Protein AF-A0A7U6KCX8-F1 (afdb_monomer_lite)

Radius of gyration: 13.59 Å; chains: 1; bounding box: 31×26×31 Å

Sequence (59 aa):
MLSIFGVEFVAGTILKHFDACPWDYSKAKYNVKGVIRLDYAPVWFVAGLLYEKILEWLN

Foldseek 3Di:
DCVVQVCQQVVQVVCVVVVNRPFFQVVPPQDDVRRDRPVCPVVVVVVVVVVVVVVVVVD

Structure (mmCIF, N/CA/C/O backbone):
data_AF-A0A7U6KCX8-F1
#
_entry.id   AF-A0A7U6KCX8-F1
#
loop_
_atom_site.group_PDB
_atom_site.id
_atom_site.type_symbol
_atom_site.label_atom_id
_atom_site.label_alt_id
_atom_site.label_comp_id
_atom_site.label_asym_id
_atom_site.label_entity_id
_atom_site.label_seq_id
_atom_site.pdbx_PDB_ins_code
_atom_site.Cartn_x
_atom_site.Cartn_y
_atom_site.Cartn_z
_atom_site.occupancy
_atom_site.B_iso_or_equiv
_atom_site.auth_seq_id
_atom_site.auth_comp_id
_atom_site.auth_asym_id
_atom_site.auth_atom_id
_atom_site.pdbx_PDB_model_num
ATOM 1 N N . MET A 1 1 ? 9.892 -2.992 0.036 1.00 82.44 1 MET A N 1
ATOM 2 C CA . MET A 1 1 ? 8.600 -3.200 0.738 1.00 82.44 1 MET A CA 1
ATOM 3 C C . MET A 1 1 ? 8.336 -2.183 1.835 1.00 82.44 1 MET A C 1
ATOM 5 O O . MET A 1 1 ? 7.303 -1.535 1.761 1.00 82.44 1 MET A O 1
ATOM 9 N N . LEU A 1 2 ? 9.245 -1.992 2.802 1.00 87.69 2 LEU A N 1
ATOM 10 C CA . LEU A 1 2 ? 9.072 -0.984 3.865 1.00 87.69 2 LEU A CA 1
ATOM 11 C C . LEU A 1 2 ? 8.756 0.416 3.318 1.00 87.69 2 LEU A C 1
ATOM 13 O O . LEU A 1 2 ? 7.831 1.053 3.801 1.00 87.69 2 LEU A O 1
ATOM 17 N N . SER A 1 3 ? 9.452 0.855 2.266 1.00 91.00 3 SER A N 1
ATOM 18 C CA . SER A 1 3 ? 9.204 2.164 1.649 1.00 91.00 3 SER A CA 1
ATOM 19 C C . SER A 1 3 ? 7.825 2.271 0.990 1.00 91.00 3 SER A C 1
ATOM 21 O O . SER A 1 3 ? 7.186 3.307 1.110 1.00 91.00 3 SER A O 1
ATOM 23 N N . ILE A 1 4 ? 7.338 1.203 0.343 1.00 92.25 4 ILE A N 1
ATOM 24 C CA . ILE A 1 4 ? 6.020 1.191 -0.319 1.00 92.25 4 ILE A CA 1
ATOM 25 C C . ILE A 1 4 ? 4.917 1.326 0.731 1.00 92.25 4 ILE A C 1
ATOM 27 O O . ILE A 1 4 ? 4.107 2.244 0.656 1.00 92.25 4 ILE A O 1
ATOM 31 N N . PHE A 1 5 ? 4.944 0.476 1.761 1.00 93.31 5 PHE A N 1
ATOM 32 C CA . PHE A 1 5 ? 3.976 0.561 2.854 1.00 93.31 5 PHE A CA 1
ATOM 33 C C . PHE A 1 5 ? 4.122 1.847 3.671 1.00 93.31 5 PHE A C 1
ATOM 35 O O . PHE A 1 5 ? 3.125 2.384 4.136 1.00 93.31 5 PHE A O 1
ATOM 42 N N . GLY A 1 6 ? 5.341 2.364 3.840 1.00 94.62 6 GLY A N 1
ATOM 43 C CA . GLY A 1 6 ? 5.587 3.628 4.530 1.00 94.62 6 GLY A CA 1
ATOM 44 C C . GLY A 1 6 ? 4.956 4.811 3.800 1.00 94.62 6 GLY A C 1
ATOM 45 O O . GLY A 1 6 ? 4.243 5.598 4.419 1.00 94.62 6 GLY A O 1
ATOM 46 N N . VAL A 1 7 ? 5.156 4.908 2.483 1.00 94.50 7 VAL A N 1
ATOM 47 C CA . VAL A 1 7 ? 4.536 5.953 1.656 1.00 94.50 7 VAL A CA 1
ATOM 48 C C . VAL A 1 7 ? 3.019 5.787 1.611 1.00 94.50 7 VAL A C 1
ATOM 50 O O . VAL A 1 7 ? 2.316 6.769 1.821 1.00 94.50 7 VAL A O 1
ATOM 53 N N . GLU A 1 8 ? 2.503 4.570 1.415 1.00 94.25 8 GLU A N 1
ATOM 54 C CA . GLU A 1 8 ? 1.057 4.293 1.431 1.00 94.25 8 GLU A CA 1
ATOM 55 C C . GLU A 1 8 ? 0.429 4.692 2.776 1.00 94.25 8 GLU A C 1
ATOM 57 O O . GLU A 1 8 ? -0.607 5.354 2.812 1.00 94.25 8 GLU A O 1
ATOM 62 N N . PHE A 1 9 ? 1.092 4.367 3.888 1.00 95.12 9 PHE A N 1
ATOM 63 C CA . PHE A 1 9 ? 0.630 4.718 5.225 1.00 95.12 9 PHE A CA 1
ATOM 64 C C . PHE A 1 9 ? 0.646 6.226 5.467 1.0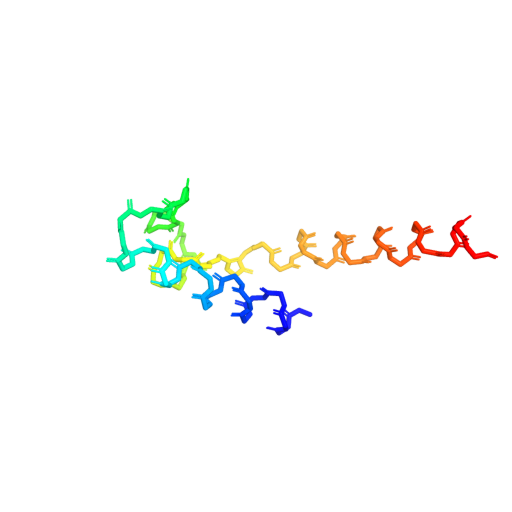0 95.12 9 PHE A C 1
ATOM 66 O O . PHE A 1 9 ? -0.337 6.766 5.971 1.00 95.12 9 PHE A O 1
ATOM 73 N N . VAL A 1 10 ? 1.732 6.918 5.114 1.00 95.94 10 VAL A N 1
ATOM 74 C CA . VAL A 1 10 ? 1.840 8.373 5.297 1.00 95.94 10 VAL A CA 1
ATOM 75 C C . VAL A 1 10 ? 0.834 9.095 4.405 1.00 95.94 10 VAL A C 1
ATOM 77 O O . VAL A 1 10 ? 0.028 9.873 4.912 1.00 95.94 10 VAL A O 1
ATOM 80 N N . ALA A 1 11 ? 0.825 8.798 3.104 1.00 95.12 11 ALA A N 1
ATOM 81 C CA . ALA A 1 11 ? -0.077 9.426 2.145 1.00 95.12 11 ALA A CA 1
ATOM 82 C C . ALA A 1 11 ? -1.539 9.152 2.496 1.00 95.12 11 ALA A C 1
ATOM 84 O O . ALA A 1 11 ? -2.331 10.084 2.604 1.00 95.12 11 ALA A O 1
ATOM 85 N N . GLY A 1 12 ? -1.895 7.894 2.752 1.00 94.94 12 GLY A N 1
ATOM 86 C CA . GLY A 1 12 ? -3.262 7.537 3.100 1.00 94.94 12 GLY A CA 1
ATOM 87 C C . GLY A 1 12 ? -3.693 8.076 4.467 1.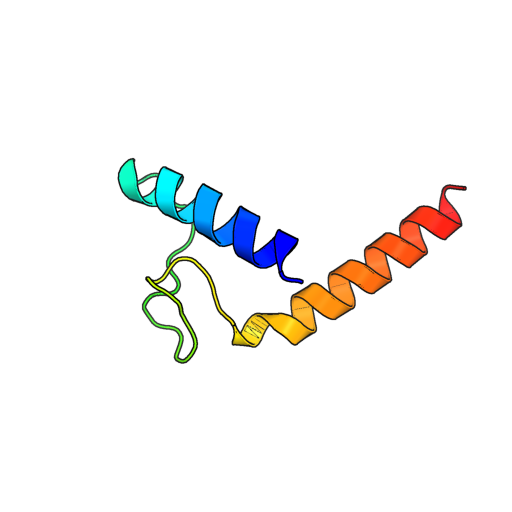00 94.94 12 GLY A C 1
ATOM 88 O O . GLY A 1 12 ? -4.845 8.466 4.617 1.00 94.94 12 GLY A O 1
ATOM 89 N N . THR A 1 13 ? -2.793 8.210 5.450 1.00 95.19 13 THR A N 1
ATOM 90 C CA . THR A 1 13 ? -3.122 8.870 6.731 1.00 95.19 13 THR A CA 1
ATOM 91 C C . THR A 1 13 ? -3.385 10.363 6.538 1.00 95.19 13 THR A C 1
ATOM 93 O O . THR A 1 13 ? -4.359 10.878 7.085 1.00 95.19 13 THR A O 1
ATOM 96 N N . ILE A 1 14 ? -2.555 11.052 5.747 1.00 96.25 14 ILE A N 1
ATOM 97 C CA . ILE A 1 14 ? -2.753 12.470 5.417 1.00 96.25 14 ILE A CA 1
ATOM 98 C C . ILE A 1 14 ? -4.077 12.647 4.673 1.00 96.25 14 ILE A C 1
ATOM 100 O O . ILE A 1 14 ? -4.909 13.446 5.086 1.00 96.25 14 ILE A O 1
ATOM 104 N N . LEU A 1 15 ? -4.320 11.863 3.623 1.00 95.44 15 LEU A N 1
ATOM 105 C CA . LEU A 1 15 ? -5.552 11.946 2.838 1.00 95.44 15 LEU A CA 1
ATOM 106 C C . LEU A 1 15 ? -6.791 11.633 3.681 1.00 95.44 15 LEU A C 1
ATOM 108 O O . LEU A 1 15 ? -7.799 12.321 3.559 1.00 95.44 15 LEU A O 1
ATOM 112 N N . LYS A 1 16 ? -6.715 10.646 4.579 1.00 93.94 16 LYS A N 1
ATOM 113 C CA . LYS A 1 16 ? -7.817 10.287 5.483 1.00 93.94 16 LYS A CA 1
ATOM 114 C C . LYS A 1 16 ? -8.117 11.392 6.492 1.00 93.94 16 LYS A C 1
ATOM 116 O O . LYS A 1 16 ? -9.273 11.569 6.851 1.00 93.94 16 LYS A O 1
ATOM 121 N N . HIS A 1 17 ? -7.113 12.161 6.915 1.00 93.25 17 HIS A N 1
ATOM 122 C CA . HIS A 1 17 ? -7.325 13.338 7.763 1.00 93.25 17 HIS A CA 1
ATOM 123 C C . HIS A 1 17 ? -8.155 14.425 7.063 1.00 93.25 17 HIS A C 1
ATOM 125 O O . HIS A 1 17 ? -8.955 15.090 7.714 1.00 93.25 17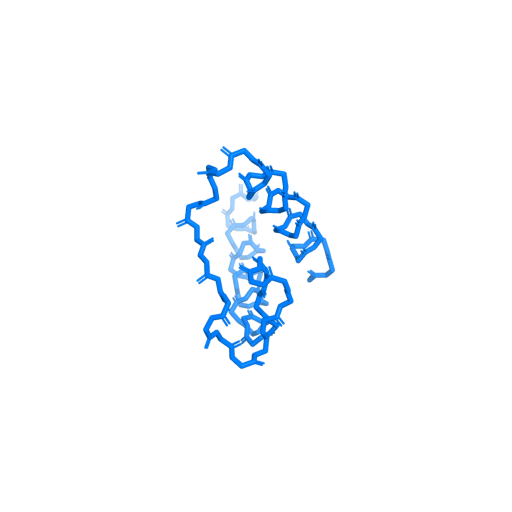 HIS A O 1
ATOM 131 N N . PHE A 1 18 ? -8.006 14.568 5.744 1.00 95.94 18 PHE A N 1
ATOM 132 C CA . PHE A 1 18 ? -8.780 15.503 4.921 1.00 95.94 18 PHE A CA 1
ATOM 133 C C . PHE A 1 18 ? -10.054 14.889 4.314 1.00 95.94 18 PHE A C 1
ATOM 135 O O . PHE A 1 18 ? -10.640 15.497 3.424 1.00 95.94 18 PHE A O 1
ATOM 142 N N . ASP A 1 19 ? -10.458 13.687 4.745 1.00 91.19 19 ASP A N 1
ATOM 143 C CA . ASP A 1 19 ? -11.577 12.919 4.165 1.00 91.19 19 ASP A CA 1
ATOM 144 C C . ASP A 1 19 ? -11.464 12.700 2.637 1.00 91.19 19 ASP A C 1
ATOM 146 O O . ASP A 1 19 ? -12.439 12.497 1.922 1.00 91.19 19 ASP A O 1
ATOM 150 N N . ALA A 1 20 ? -10.234 12.732 2.120 1.00 93.31 20 ALA A N 1
ATOM 151 C CA . ALA A 1 20 ? -9.904 12.615 0.701 1.00 93.31 20 ALA A CA 1
ATOM 152 C C . ALA A 1 20 ? -9.211 11.283 0.369 1.00 93.31 20 ALA A C 1
ATOM 154 O O . ALA A 1 20 ? -8.643 11.127 -0.712 1.00 93.31 20 ALA A O 1
ATOM 155 N N . CYS A 1 21 ? -9.194 10.327 1.306 1.00 91.81 21 CYS A N 1
ATOM 156 C CA . CYS A 1 21 ? -8.579 9.021 1.084 1.00 91.81 21 CYS A CA 1
ATOM 157 C C . CYS A 1 21 ? -9.431 8.217 0.093 1.00 91.81 21 CYS A C 1
ATOM 159 O O . CYS A 1 21 ? -10.562 7.866 0.428 1.00 91.81 21 CYS A O 1
ATOM 161 N N . PRO A 1 22 ? -8.917 7.883 -1.106 1.00 91.62 22 PRO A N 1
ATOM 162 C CA . PRO A 1 22 ? -9.733 7.237 -2.129 1.00 91.62 22 PRO A CA 1
ATOM 163 C C . PRO A 1 22 ? -9.982 5.750 -1.852 1.00 91.62 22 PRO A C 1
ATOM 165 O O . PRO A 1 22 ? -10.755 5.111 -2.564 1.00 91.62 22 PRO A O 1
ATOM 168 N N . TRP A 1 23 ? -9.333 5.184 -0.832 1.00 92.38 23 TRP A N 1
ATOM 169 C CA . TRP A 1 23 ? -9.519 3.802 -0.406 1.00 92.38 23 TRP A CA 1
ATOM 170 C C . TRP A 1 23 ? -9.744 3.701 1.102 1.00 92.38 23 TRP A C 1
ATOM 172 O O . TRP A 1 23 ? -9.213 4.485 1.888 1.00 92.38 23 TRP A O 1
ATOM 182 N N . ASP A 1 24 ? -10.502 2.683 1.506 1.00 92.06 24 ASP A N 1
ATOM 183 C CA . ASP A 1 24 ? -10.695 2.314 2.905 1.00 92.06 24 ASP A CA 1
AT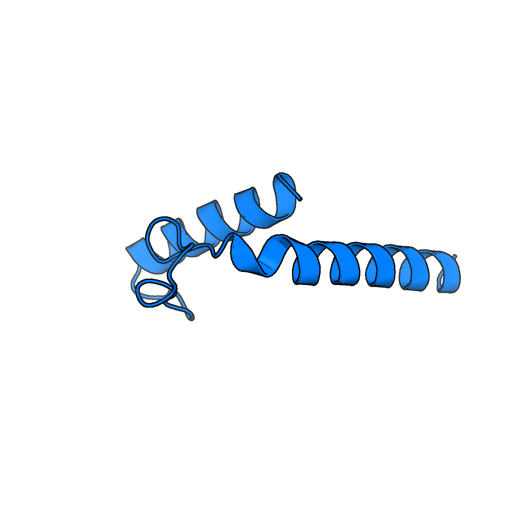OM 184 C C . ASP A 1 24 ? -10.545 0.798 3.077 1.00 92.06 24 ASP A C 1
ATOM 186 O O . ASP A 1 24 ? -11.390 0.005 2.653 1.00 92.06 24 ASP A O 1
ATOM 190 N N . TYR A 1 25 ? -9.458 0.385 3.727 1.00 93.31 25 TYR A N 1
ATOM 191 C CA . TYR A 1 25 ? -9.169 -1.018 4.018 1.00 93.31 25 TYR A CA 1
ATOM 192 C C . TYR A 1 25 ? -9.664 -1.466 5.392 1.00 93.31 25 TYR A C 1
ATOM 194 O O . TYR A 1 25 ? -9.306 -2.558 5.831 1.00 93.31 25 TYR A O 1
ATOM 202 N N . SER A 1 26 ? -10.499 -0.685 6.085 1.00 92.00 26 SER A N 1
ATOM 203 C CA . SER A 1 26 ? -10.974 -1.017 7.441 1.00 92.00 26 SER A CA 1
ATOM 204 C C . SER A 1 26 ? -11.682 -2.379 7.529 1.00 92.00 26 SER A C 1
ATOM 206 O O . SER A 1 26 ? -11.731 -2.982 8.597 1.00 92.00 26 SER A O 1
ATOM 208 N N . LYS A 1 27 ? -12.191 -2.898 6.403 1.00 92.00 27 LYS A N 1
ATOM 209 C CA . LYS A 1 27 ? -12.841 -4.217 6.301 1.00 92.00 27 LYS A CA 1
ATOM 210 C C . LYS A 1 27 ? -11.879 -5.384 6.031 1.00 92.00 27 LYS A C 1
ATOM 212 O O . LYS A 1 27 ? -12.301 -6.536 6.087 1.00 92.00 27 LYS A O 1
ATOM 217 N N . ALA A 1 28 ? -10.611 -5.127 5.711 1.00 91.94 28 ALA A N 1
ATOM 218 C CA . ALA A 1 28 ? -9.635 -6.181 5.435 1.00 91.94 28 ALA A CA 1
ATOM 219 C C . ALA A 1 28 ? -9.044 -6.742 6.739 1.00 91.94 28 ALA A C 1
ATOM 221 O O . ALA A 1 28 ? -8.736 -5.997 7.663 1.00 91.94 28 ALA A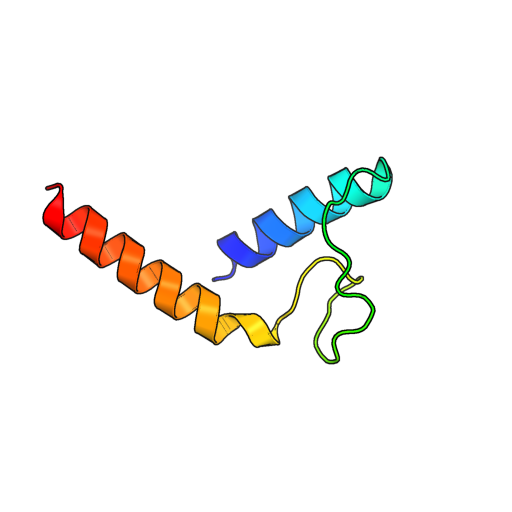 O 1
ATOM 222 N N . LYS A 1 29 ? -8.840 -8.062 6.816 1.00 90.38 29 LYS A N 1
ATOM 223 C CA . LYS A 1 29 ? -8.377 -8.740 8.044 1.00 90.38 29 LYS A CA 1
ATOM 224 C C . LYS A 1 29 ? -6.989 -8.287 8.510 1.00 90.38 29 LYS A C 1
ATOM 226 O O . LYS A 1 29 ? -6.751 -8.190 9.707 1.00 90.38 29 LYS A O 1
ATOM 231 N N . TYR A 1 30 ? -6.091 -8.012 7.568 1.00 91.81 30 TYR A N 1
ATOM 232 C CA . TYR A 1 30 ? -4.701 -7.632 7.837 1.00 91.81 30 TYR A CA 1
ATOM 233 C C . TYR A 1 30 ? -4.442 -6.152 7.525 1.00 91.81 30 TYR A C 1
ATOM 235 O O . TYR A 1 30 ? -3.374 -5.783 7.031 1.00 91.81 30 TYR A O 1
ATOM 243 N N . ASN A 1 31 ? -5.437 -5.299 7.786 1.00 95.31 31 ASN A N 1
ATOM 244 C CA . ASN A 1 31 ? -5.297 -3.858 7.624 1.00 95.31 31 ASN A CA 1
ATOM 245 C C . ASN A 1 31 ? -4.558 -3.217 8.806 1.00 95.31 31 ASN A C 1
ATOM 247 O O . ASN A 1 31 ? -4.638 -3.690 9.940 1.00 95.31 31 ASN A O 1
ATOM 251 N N . VAL A 1 32 ? -3.905 -2.085 8.550 1.00 92.94 32 VAL A N 1
ATOM 252 C CA . VAL A 1 32 ? -3.410 -1.186 9.597 1.00 92.94 32 VAL A CA 1
ATOM 253 C C . VAL A 1 32 ? -4.100 0.164 9.432 1.00 92.94 32 VAL A C 1
ATOM 255 O O . VAL A 1 32 ? -3.925 0.848 8.421 1.00 92.94 32 VAL A O 1
ATOM 258 N N . LYS A 1 33 ? -4.913 0.536 10.432 1.00 91.31 33 LYS A N 1
ATOM 259 C CA . LYS A 1 33 ? -5.725 1.774 10.489 1.00 91.31 33 LYS A CA 1
ATOM 260 C C . LYS A 1 33 ? -6.673 1.989 9.292 1.00 91.31 33 LYS A C 1
ATOM 262 O O . LYS A 1 33 ? -7.113 3.112 9.029 1.00 91.31 33 LYS A O 1
ATOM 267 N N . GLY A 1 34 ? -6.979 0.926 8.553 1.00 90.81 34 GLY A N 1
ATOM 268 C CA . GLY A 1 34 ? -7.714 0.982 7.292 1.00 90.81 34 GLY A CA 1
ATOM 269 C C . GLY A 1 34 ? -6.973 1.707 6.165 1.00 90.81 34 GLY A C 1
ATOM 270 O O . GLY A 1 34 ? -7.612 2.065 5.184 1.00 90.81 34 GLY A O 1
ATOM 271 N N . VAL A 1 35 ? -5.662 1.947 6.303 1.00 93.88 35 VAL A N 1
ATOM 272 C CA . VAL A 1 35 ? -4.854 2.719 5.341 1.00 93.88 35 VAL A CA 1
ATOM 273 C C . VAL A 1 35 ? -3.961 1.823 4.491 1.00 93.88 35 VAL A C 1
ATOM 275 O O . VAL A 1 35 ? -3.897 2.007 3.281 1.00 93.88 35 VAL A O 1
ATOM 278 N N . ILE A 1 36 ? -3.307 0.843 5.116 1.00 94.56 36 ILE A N 1
ATOM 279 C CA . ILE A 1 36 ? -2.479 -0.154 4.426 1.00 94.56 36 ILE A CA 1
ATOM 280 C C . ILE A 1 36 ? -3.016 -1.553 4.687 1.00 94.56 36 ILE A C 1
ATOM 282 O O . ILE A 1 36 ? -3.698 -1.791 5.690 1.00 94.56 36 ILE A O 1
ATOM 286 N N . ARG A 1 37 ? -2.670 -2.489 3.806 1.00 94.56 37 ARG A N 1
ATOM 287 C CA . ARG A 1 37 ? -3.089 -3.889 3.885 1.00 94.56 37 ARG A CA 1
ATOM 288 C C . ARG A 1 37 ? -1.899 -4.827 3.704 1.00 94.56 37 ARG A C 1
ATOM 290 O O . ARG A 1 37 ? -1.304 -4.916 2.634 1.00 94.56 37 ARG A O 1
ATOM 297 N N . LEU A 1 38 ? -1.513 -5.506 4.779 1.00 91.69 38 LEU A N 1
ATOM 298 C CA . LEU A 1 38 ? -0.272 -6.288 4.814 1.00 91.69 38 LEU A CA 1
ATOM 299 C C . LEU A 1 38 ? -0.343 -7.535 3.926 1.00 91.69 38 LEU A C 1
ATOM 301 O O . LEU A 1 38 ? 0.673 -7.994 3.410 1.00 91.69 38 LEU A O 1
ATOM 305 N N . ASP A 1 39 ? -1.549 -8.041 3.677 1.00 92.62 39 ASP A N 1
ATOM 306 C CA . ASP A 1 39 ? -1.823 -9.134 2.744 1.00 92.62 39 ASP A CA 1
ATOM 307 C C . ASP A 1 39 ? -1.505 -8.787 1.279 1.00 92.62 39 ASP A C 1
ATOM 309 O O . ASP A 1 39 ? -1.408 -9.690 0.454 1.00 92.62 39 ASP A O 1
ATOM 313 N N . TYR A 1 40 ? -1.269 -7.513 0.944 1.00 92.44 40 TYR A N 1
ATOM 314 C CA . TYR A 1 40 ? -0.767 -7.106 -0.376 1.00 92.44 40 TYR A CA 1
ATOM 315 C C . TYR A 1 40 ? 0.752 -7.160 -0.511 1.00 92.44 40 TYR A C 1
ATOM 317 O O . TYR A 1 40 ? 1.264 -6.877 -1.590 1.00 92.44 40 TYR A O 1
ATOM 325 N N . ALA A 1 41 ? 1.495 -7.570 0.520 1.00 92.69 41 ALA A N 1
ATOM 326 C CA . ALA A 1 41 ? 2.946 -7.719 0.411 1.00 92.69 41 ALA A CA 1
ATOM 327 C C . ALA A 1 41 ? 3.391 -8.572 -0.801 1.00 92.69 41 ALA A C 1
ATOM 329 O O . ALA A 1 41 ? 4.309 -8.135 -1.495 1.00 92.69 41 ALA A O 1
ATOM 330 N N . PRO A 1 42 ? 2.738 -9.708 -1.142 1.00 93.31 42 PRO A N 1
ATOM 331 C CA . PRO A 1 42 ? 3.082 -10.466 -2.347 1.00 93.31 42 PRO A CA 1
ATOM 332 C C . PRO A 1 42 ? 2.816 -9.683 -3.638 1.00 93.31 42 PRO A C 1
ATOM 334 O O . PRO A 1 42 ? 3.629 -9.717 -4.557 1.00 93.31 42 PRO A O 1
ATOM 337 N N . VAL A 1 43 ? 1.705 -8.943 -3.697 1.00 93.69 43 VAL A N 1
ATOM 338 C CA . VAL A 1 43 ? 1.333 -8.122 -4.860 1.00 93.69 43 VAL A CA 1
ATOM 339 C C . VAL A 1 43 ? 2.362 -7.015 -5.074 1.00 93.69 43 VAL A C 1
ATOM 341 O O . VAL A 1 43 ? 2.871 -6.852 -6.180 1.00 93.69 43 VAL A O 1
ATOM 344 N N . TRP A 1 44 ? 2.727 -6.299 -4.009 1.00 93.50 44 TRP A N 1
ATOM 345 C CA . TRP A 1 44 ? 3.746 -5.255 -4.068 1.00 93.50 44 TRP A CA 1
ATOM 346 C C . TRP A 1 44 ? 5.126 -5.806 -4.416 1.00 93.50 44 TRP A C 1
ATOM 348 O O . TRP A 1 44 ? 5.870 -5.157 -5.147 1.00 93.50 44 TRP A O 1
ATOM 358 N N . PHE A 1 45 ? 5.467 -7.001 -3.933 1.00 93.94 45 PHE A N 1
ATOM 359 C CA . PHE A 1 45 ? 6.714 -7.670 -4.289 1.00 93.94 45 PHE A CA 1
ATOM 360 C C . PHE A 1 45 ? 6.785 -7.981 -5.786 1.00 93.94 45 PHE A C 1
ATOM 362 O O . PHE A 1 45 ? 7.755 -7.602 -6.437 1.00 93.94 45 PHE A O 1
ATOM 369 N N . VAL A 1 46 ? 5.733 -8.578 -6.350 1.00 95.94 46 VAL A N 1
ATOM 370 C CA . VAL A 1 46 ? 5.649 -8.841 -7.795 1.00 95.94 46 VAL A CA 1
ATOM 371 C C . VAL A 1 46 ? 5.673 -7.539 -8.596 1.00 95.94 46 VAL A C 1
ATOM 373 O O . VAL A 1 46 ? 6.389 -7.458 -9.588 1.00 95.94 46 VAL A O 1
ATOM 376 N N . ALA A 1 47 ? 4.954 -6.502 -8.158 1.00 94.25 47 ALA A N 1
ATOM 377 C CA . ALA A 1 47 ? 5.002 -5.191 -8.802 1.00 94.25 47 ALA A CA 1
ATOM 378 C C . ALA A 1 47 ? 6.431 -4.623 -8.825 1.00 94.25 47 ALA A C 1
ATOM 380 O O . ALA A 1 47 ? 6.866 -4.127 -9.858 1.00 94.25 47 ALA A O 1
ATOM 381 N N . GLY A 1 48 ? 7.180 -4.751 -7.724 1.00 93.19 48 GLY A N 1
ATOM 382 C CA . GLY A 1 48 ? 8.594 -4.373 -7.660 1.00 93.19 48 GLY A CA 1
ATOM 383 C C . GLY A 1 48 ? 9.448 -5.099 -8.702 1.00 93.19 48 GLY A C 1
ATOM 384 O O . GLY A 1 48 ? 10.148 -4.441 -9.465 1.00 93.19 48 GLY A O 1
ATOM 385 N N . LEU A 1 49 ? 9.314 -6.426 -8.805 1.00 95.38 49 LEU A N 1
ATOM 386 C CA . LEU A 1 49 ? 10.024 -7.223 -9.816 1.00 95.38 49 LEU A CA 1
ATOM 387 C C . LEU A 1 49 ? 9.658 -6.819 -11.252 1.00 95.38 49 LEU A C 1
ATOM 389 O O . LEU A 1 49 ? 10.515 -6.786 -12.132 1.00 95.38 49 LEU A O 1
ATOM 393 N N . LEU A 1 50 ? 8.387 -6.495 -11.505 1.00 96.06 50 LEU A N 1
ATOM 394 C CA . LEU A 1 50 ? 7.955 -6.000 -12.813 1.00 96.06 50 LEU A CA 1
ATOM 395 C C . LEU A 1 50 ? 8.595 -4.648 -13.136 1.00 96.06 50 LEU A C 1
ATOM 397 O O . LEU A 1 50 ? 9.050 -4.454 -14.260 1.00 96.06 50 LEU A O 1
ATOM 401 N N . TYR A 1 51 ? 8.672 -3.733 -12.168 1.00 93.94 51 TYR A N 1
ATOM 402 C CA . TYR A 1 51 ? 9.348 -2.448 -12.356 1.00 93.94 51 TYR A CA 1
ATOM 403 C C . TYR A 1 51 ? 10.846 -2.608 -12.607 1.00 93.94 51 TYR A C 1
ATOM 405 O O . TYR A 1 51 ? 11.372 -1.930 -13.485 1.00 93.94 51 TYR A O 1
ATOM 413 N N . GLU A 1 52 ? 11.518 -3.519 -11.900 1.00 94.19 52 GLU A N 1
ATOM 414 C CA . GLU A 1 52 ? 12.916 -3.871 -12.183 1.00 94.19 52 GLU A CA 1
ATOM 415 C C . GLU A 1 52 ? 13.066 -4.359 -13.626 1.00 94.19 52 GLU A C 1
ATOM 417 O O . GLU A 1 52 ? 13.918 -3.864 -14.361 1.00 94.19 52 GLU A O 1
ATOM 422 N N . LYS A 1 53 ? 12.172 -5.245 -14.084 1.00 94.56 53 LYS A N 1
ATOM 423 C CA . LYS A 1 53 ? 12.222 -5.764 -15.454 1.00 94.56 53 LYS A CA 1
ATOM 424 C C . LYS A 1 53 ? 11.950 -4.705 -16.520 1.00 94.56 53 LYS A C 1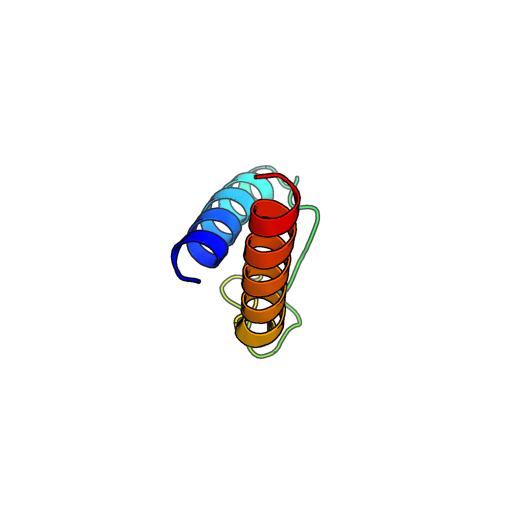
ATOM 426 O O . LYS A 1 53 ? 12.574 -4.724 -17.577 1.00 94.56 53 LYS A O 1
ATOM 431 N N . ILE A 1 54 ? 11.019 -3.792 -16.260 1.00 96.31 54 ILE A N 1
ATOM 432 C CA . ILE A 1 54 ? 10.734 -2.665 -17.154 1.00 96.31 54 ILE A CA 1
ATOM 433 C C . ILE A 1 54 ? 11.944 -1.732 -17.217 1.00 96.31 54 ILE A C 1
ATOM 435 O O . ILE A 1 54 ? 12.318 -1.306 -18.304 1.00 96.31 54 ILE A O 1
ATOM 439 N N . LEU A 1 55 ? 12.577 -1.443 -16.079 1.00 95.75 55 LEU A N 1
ATOM 440 C CA . LEU A 1 55 ? 13.767 -0.597 -16.030 1.00 95.75 55 LEU A CA 1
ATOM 441 C C . LEU A 1 55 ? 14.942 -1.228 -16.788 1.00 95.75 55 LEU A C 1
ATOM 443 O O . LEU A 1 55 ? 15.631 -0.521 -17.513 1.00 95.75 55 LEU A O 1
ATOM 447 N N . GLU A 1 56 ? 15.135 -2.545 -16.677 1.00 95.25 56 GLU A N 1
ATOM 448 C CA . GLU A 1 56 ? 16.102 -3.283 -17.502 1.00 95.25 56 GLU A CA 1
ATOM 449 C C . GLU A 1 56 ? 15.809 -3.172 -18.999 1.00 95.25 56 GLU A C 1
ATOM 451 O O . GLU A 1 56 ? 16.737 -3.128 -19.791 1.00 95.25 56 GLU A O 1
ATOM 456 N N . TRP A 1 57 ? 14.538 -3.165 -19.405 1.00 94.19 57 TRP A N 1
ATOM 457 C CA . TRP A 1 57 ? 14.164 -3.060 -20.818 1.00 94.19 57 TRP A CA 1
ATOM 458 C C . TRP A 1 57 ? 14.358 -1.647 -21.387 1.00 94.19 57 TRP A C 1
ATOM 460 O O . TRP A 1 57 ? 14.510 -1.484 -22.595 1.00 94.19 57 TRP A O 1
ATOM 470 N N . LEU A 1 58 ? 14.317 -0.630 -20.523 1.00 92.81 58 LEU A N 1
ATOM 471 C CA . LEU A 1 58 ? 14.478 0.779 -20.885 1.00 92.81 58 LEU A CA 1
ATOM 472 C C . LEU A 1 58 ? 15.938 1.263 -20.853 1.00 92.81 58 LEU A C 1
ATOM 474 O O . LEU A 1 58 ? 16.200 2.356 -21.358 1.00 92.81 58 LEU A O 1
ATOM 478 N N . ASN A 1 59 ? 16.851 0.489 -20.257 1.00 83.12 59 ASN A N 1
ATOM 479 C CA . ASN A 1 59 ? 18.296 0.749 -20.215 1.00 83.12 59 ASN A CA 1
ATOM 480 C C . ASN A 1 59 ? 19.030 0.005 -21.333 1.00 83.12 59 ASN A C 1
ATOM 482 O O . ASN A 1 59 ? 19.976 0.603 -21.891 1.00 83.12 59 ASN A O 1
#

pLDDT: mean 93.17, std 2.59, range [82.44, 96.31]

Secondary structure (DSSP, 8-state):
-HHHHHHHHHHHHHHHHTT--S---TTSTTEETTTEEGGGHHHHHHHHHHHHHHHHHH-